Protein AF-A0A4R1JZM9-F1 (afdb_monomer_lite)

pLDDT: mean 89.61, std 10.88, range [50.5, 97.81]

Structure (mmCIF, N/CA/C/O backbone):
data_AF-A0A4R1JZM9-F1
#
_entry.id   AF-A0A4R1JZM9-F1
#
loop_
_atom_site.group_PDB
_atom_site.id
_atom_site.type_symbol
_atom_site.label_atom_id
_atom_site.label_alt_id
_atom_site.label_comp_id
_atom_site.label_asym_id
_atom_site.label_entity_id
_atom_site.label_seq_id
_atom_site.pdbx_PDB_ins_code
_atom_site.Cartn_x
_atom_site.Cartn_y
_atom_site.Cartn_z
_atom_site.occupancy
_atom_site.B_iso_or_equiv
_atom_site.auth_seq_id
_atom_site.auth_comp_id
_atom_site.auth_asym_id
_atom_site.auth_atom_id
_atom_site.pdbx_PDB_model_num
ATOM 1 N N . MET A 1 1 ? 13.029 0.914 5.745 1.00 62.72 1 MET A N 1
ATOM 2 C CA . MET A 1 1 ? 12.714 -0.423 5.192 1.00 62.72 1 MET A CA 1
ATOM 3 C C . MET A 1 1 ? 11.202 -0.575 5.209 1.00 62.72 1 MET A C 1
ATOM 5 O O . MET A 1 1 ? 10.607 -0.181 6.202 1.00 62.72 1 MET A O 1
ATOM 9 N N . GLY A 1 2 ? 10.585 -1.039 4.119 1.00 82.88 2 GLY A N 1
ATOM 10 C CA . GLY A 1 2 ? 9.129 -1.223 4.054 1.00 82.88 2 GLY A CA 1
ATOM 11 C C . GLY A 1 2 ? 8.650 -2.400 4.910 1.00 82.88 2 GLY A C 1
ATOM 12 O O . GLY A 1 2 ? 9.422 -3.319 5.178 1.00 82.88 2 GLY A O 1
ATOM 13 N N . LEU A 1 3 ? 7.384 -2.374 5.328 1.00 93.38 3 LEU A N 1
ATOM 14 C CA . LEU A 1 3 ? 6.728 -3.459 6.065 1.00 93.38 3 LEU A CA 1
ATOM 15 C C . LEU A 1 3 ? 6.567 -4.729 5.209 1.00 93.38 3 LEU A C 1
ATOM 17 O O . LEU A 1 3 ? 6.637 -5.844 5.731 1.00 93.38 3 LEU A O 1
ATOM 21 N N . ILE A 1 4 ? 6.373 -4.560 3.900 1.00 96.12 4 ILE A N 1
ATOM 22 C CA . ILE A 1 4 ? 6.276 -5.642 2.916 1.00 96.12 4 ILE A CA 1
ATOM 23 C C . ILE A 1 4 ? 7.224 -5.408 1.734 1.00 96.12 4 ILE A C 1
ATOM 25 O O . ILE A 1 4 ? 7.595 -4.272 1.426 1.00 96.12 4 ILE A O 1
ATOM 29 N N . ALA A 1 5 ? 7.592 -6.491 1.052 1.00 94.88 5 ALA A N 1
ATOM 30 C CA . ALA A 1 5 ? 8.367 -6.479 -0.185 1.00 94.88 5 ALA A CA 1
ATOM 31 C C . ALA A 1 5 ? 7.546 -7.006 -1.374 1.00 94.88 5 ALA A C 1
ATOM 33 O O . ALA A 1 5 ? 6.474 -7.582 -1.207 1.00 94.88 5 ALA A O 1
ATOM 34 N N . LYS A 1 6 ? 8.091 -6.889 -2.594 1.00 93.56 6 LYS A N 1
ATOM 35 C CA . LYS A 1 6 ? 7.491 -7.430 -3.832 1.00 93.56 6 LYS A CA 1
ATOM 36 C C . LYS A 1 6 ? 7.019 -8.886 -3.701 1.00 93.56 6 LYS A C 1
ATOM 38 O O . LYS A 1 6 ? 5.988 -9.250 -4.259 1.00 93.56 6 LYS A O 1
ATOM 43 N N . ALA A 1 7 ? 7.772 -9.721 -2.983 1.00 94.25 7 ALA A N 1
ATOM 44 C CA . ALA A 1 7 ? 7.430 -11.129 -2.786 1.00 94.25 7 ALA A CA 1
ATOM 45 C C . ALA A 1 7 ? 6.154 -11.326 -1.945 1.00 94.25 7 ALA A C 1
ATOM 47 O O . ALA A 1 7 ? 5.426 -12.292 -2.175 1.00 94.25 7 ALA A O 1
ATOM 48 N N . ASP A 1 8 ? 5.875 -10.398 -1.024 1.00 95.88 8 ASP A N 1
ATOM 49 C CA . ASP A 1 8 ? 4.738 -10.460 -0.106 1.00 95.88 8 ASP A CA 1
ATOM 50 C C . ASP A 1 8 ? 3.412 -10.065 -0.776 1.00 95.88 8 ASP A C 1
ATOM 52 O O . ASP A 1 8 ? 2.368 -10.531 -0.329 1.00 95.88 8 ASP A O 1
ATOM 56 N N . LEU A 1 9 ? 3.439 -9.241 -1.837 1.00 95.56 9 LEU A N 1
ATOM 57 C CA . LEU A 1 9 ? 2.228 -8.773 -2.530 1.00 95.56 9 LEU A CA 1
ATOM 58 C C . LEU A 1 9 ? 1.329 -9.943 -2.937 1.00 95.56 9 LEU A C 1
ATOM 60 O O . LEU A 1 9 ? 1.799 -10.936 -3.502 1.00 95.56 9 LEU A O 1
ATOM 64 N N . HIS A 1 10 ? 0.035 -9.819 -2.669 1.00 96.31 10 HIS A N 1
ATOM 65 C CA . HIS A 1 10 ? -0.955 -10.842 -2.962 1.00 96.31 10 HIS A CA 1
ATOM 66 C C . HIS A 1 10 ? -1.156 -11.003 -4.470 1.00 96.31 10 HIS A C 1
ATOM 68 O O . HIS A 1 10 ? -1.124 -12.124 -4.985 1.00 96.31 10 HIS A O 1
ATOM 74 N N . TYR A 1 11 ? -1.312 -9.890 -5.190 1.00 96.00 11 TYR A N 1
ATOM 75 C CA . TYR A 1 11 ? -1.508 -9.921 -6.635 1.00 96.00 11 TYR A CA 1
ATOM 76 C C . TYR A 1 11 ? -0.170 -10.039 -7.365 1.00 96.00 11 TYR A C 1
ATOM 78 O O . TYR A 1 11 ? 0.834 -9.432 -6.991 1.00 96.00 11 TYR A O 1
ATOM 86 N N . LYS A 1 12 ? -0.147 -10.852 -8.425 1.00 93.31 12 LYS A N 1
ATOM 87 C CA . LYS A 1 12 ? 1.070 -11.139 -9.204 1.00 93.31 12 LYS A CA 1
ATOM 88 C C . LYS A 1 12 ? 1.051 -10.534 -10.608 1.00 93.31 12 LYS A C 1
ATOM 90 O O . LYS A 1 12 ? 2.059 -10.600 -11.299 1.00 93.31 12 LYS A O 1
ATOM 95 N N . ASP A 1 13 ? -0.057 -9.912 -11.009 1.00 94.75 13 ASP A N 1
ATOM 96 C CA . ASP A 1 13 ? -0.259 -9.329 -12.340 1.00 94.75 13 ASP A CA 1
ATOM 97 C C . ASP A 1 13 ? 0.210 -7.867 -12.454 1.00 94.75 13 ASP A C 1
ATOM 99 O O . ASP A 1 13 ? -0.214 -7.144 -13.355 1.00 94.75 13 ASP A O 1
ATOM 103 N N . TYR A 1 14 ? 1.059 -7.408 -11.532 1.00 93.50 14 TYR A N 1
ATOM 104 C CA . TYR A 1 14 ? 1.649 -6.076 -11.612 1.00 93.50 14 TYR A CA 1
ATOM 105 C C . TYR A 1 14 ? 2.687 -5.989 -12.730 1.00 93.50 14 TYR A C 1
ATOM 107 O O . TYR A 1 14 ? 3.536 -6.872 -12.890 1.00 93.50 14 TYR A O 1
ATOM 115 N N . SER A 1 15 ? 2.671 -4.864 -13.435 1.00 93.00 15 SER A N 1
ATOM 116 C CA . SER A 1 15 ? 3.768 -4.437 -14.293 1.00 93.00 15 SER A CA 1
ATOM 117 C C . SER A 1 15 ? 4.883 -3.870 -13.423 1.00 93.00 15 SER A C 1
ATOM 119 O O . SER A 1 15 ? 4.621 -3.046 -12.557 1.00 93.00 15 SER A O 1
ATOM 121 N N . TRP A 1 16 ? 6.120 -4.306 -13.658 1.00 88.69 16 TRP A N 1
ATOM 122 C CA . TRP A 1 16 ? 7.315 -3.839 -12.945 1.00 88.69 16 TRP A CA 1
ATOM 123 C C . TRP A 1 16 ? 8.213 -3.080 -13.911 1.00 88.69 16 TRP A C 1
ATOM 125 O O . TRP A 1 16 ? 9.314 -3.520 -14.245 1.00 88.69 16 TRP A O 1
ATOM 135 N N . THR A 1 17 ? 7.698 -1.980 -14.442 1.00 82.25 17 THR A N 1
ATOM 136 C CA . THR A 1 17 ? 8.477 -1.126 -15.334 1.00 82.25 17 THR A CA 1
ATOM 137 C C . THR A 1 17 ? 9.412 -0.278 -14.492 1.00 82.25 17 THR A C 1
ATOM 139 O O . THR A 1 17 ? 8.960 0.400 -13.574 1.00 82.25 17 THR A O 1
ATOM 142 N N . VAL A 1 18 ? 10.709 -0.316 -14.800 1.00 65.94 18 VAL A N 1
ATOM 143 C CA . VAL A 1 18 ? 11.691 0.552 -14.146 1.00 65.94 18 VAL A CA 1
ATOM 144 C C . VAL A 1 18 ? 11.302 1.997 -14.445 1.00 65.94 18 VAL A C 1
ATOM 146 O O . VAL A 1 18 ? 11.384 2.440 -15.590 1.00 65.94 18 VAL A O 1
ATOM 149 N N . LEU A 1 19 ? 10.825 2.708 -13.425 1.00 62.97 19 LEU A N 1
ATOM 150 C CA . LEU A 1 19 ? 10.627 4.148 -13.503 1.00 62.97 19 LEU A CA 1
ATOM 151 C C . LEU A 1 19 ? 12.014 4.792 -13.659 1.00 62.97 19 LEU A C 1
ATOM 153 O O . LEU A 1 19 ? 12.963 4.398 -12.977 1.00 62.97 19 LEU A O 1
ATOM 157 N N . ALA A 1 20 ? 12.154 5.728 -14.601 1.00 56.97 20 ALA A N 1
ATOM 158 C CA . ALA A 1 20 ? 13.379 6.513 -14.735 1.00 56.97 20 ALA A CA 1
ATOM 159 C C . ALA A 1 20 ? 13.656 7.256 -13.409 1.00 56.97 20 ALA A C 1
ATOM 161 O O . ALA A 1 20 ? 12.717 7.608 -12.700 1.00 56.97 20 ALA A O 1
ATOM 162 N N . GLY A 1 21 ? 14.933 7.423 -13.044 1.00 50.50 21 GLY A N 1
ATOM 163 C CA . GLY A 1 21 ? 15.337 7.912 -11.717 1.00 50.50 21 GLY A CA 1
ATOM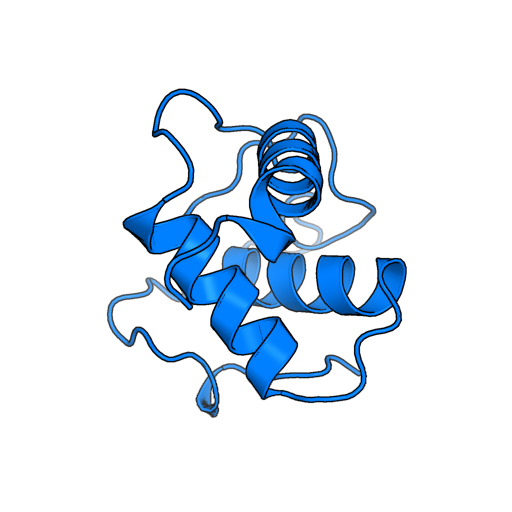 164 C C . GLY A 1 21 ? 14.691 9.244 -11.305 1.00 50.50 21 GLY A C 1
ATOM 165 O O . GLY A 1 21 ? 14.514 10.121 -12.145 1.00 50.50 21 GLY A O 1
ATOM 166 N N . ASP A 1 22 ? 14.397 9.363 -10.002 1.00 56.41 22 ASP A N 1
ATOM 167 C CA . ASP A 1 22 ? 13.691 10.474 -9.329 1.00 56.41 22 ASP A CA 1
ATOM 168 C C . ASP A 1 22 ? 12.206 10.640 -9.717 1.00 56.41 22 ASP A C 1
ATOM 170 O O . ASP A 1 22 ? 11.704 11.739 -9.940 1.00 56.41 22 ASP A O 1
ATOM 174 N N . ASP A 1 23 ? 11.470 9.526 -9.812 1.00 64.12 23 ASP A N 1
ATOM 175 C CA . ASP A 1 23 ? 10.035 9.593 -10.082 1.00 64.12 23 ASP A CA 1
ATOM 176 C C . ASP A 1 23 ? 9.245 9.999 -8.814 1.00 64.12 23 ASP A C 1
ATOM 178 O O . ASP A 1 23 ? 9.296 9.291 -7.795 1.00 64.12 23 ASP A O 1
ATOM 182 N N . PRO A 1 24 ? 8.482 11.109 -8.846 1.00 62.03 24 PRO A N 1
ATOM 183 C CA . PRO A 1 24 ? 7.674 11.559 -7.713 1.00 62.03 24 PRO A CA 1
ATOM 184 C C . PRO A 1 24 ? 6.582 10.556 -7.316 1.00 62.03 24 PRO A C 1
ATOM 186 O O . PRO A 1 24 ? 6.078 10.617 -6.205 1.00 62.03 24 PRO A O 1
ATOM 189 N N . ARG A 1 25 ? 6.229 9.587 -8.173 1.00 66.62 25 ARG A N 1
ATOM 190 C CA . ARG A 1 25 ? 5.215 8.563 -7.861 1.00 66.62 25 ARG A CA 1
ATOM 191 C C . ARG A 1 25 ? 5.669 7.545 -6.813 1.00 66.62 25 ARG A C 1
ATOM 193 O O . ARG A 1 25 ? 4.829 6.923 -6.165 1.00 66.62 25 ARG A O 1
ATOM 200 N N . ILE A 1 26 ? 6.982 7.368 -6.654 1.00 69.12 26 ILE A N 1
ATOM 201 C CA . ILE A 1 26 ? 7.603 6.445 -5.687 1.00 69.12 26 ILE A CA 1
ATOM 202 C C . ILE A 1 26 ? 8.481 7.175 -4.659 1.00 69.12 26 ILE A C 1
ATOM 204 O O . ILE A 1 26 ? 9.363 6.572 -4.043 1.00 69.12 26 ILE A O 1
ATOM 208 N N . SER A 1 27 ? 8.275 8.480 -4.485 1.00 69.81 27 SER A N 1
ATOM 209 C CA . SER A 1 27 ? 9.005 9.309 -3.527 1.00 69.81 27 SER A CA 1
ATOM 210 C C . SER A 1 27 ? 8.075 10.348 -2.882 1.00 69.81 27 SER A C 1
ATOM 212 O O . SER A 1 27 ? 6.992 10.615 -3.383 1.00 69.81 27 SER A O 1
ATOM 214 N N . GLY A 1 28 ? 8.456 10.898 -1.723 1.00 74.50 28 GLY A N 1
ATOM 215 C CA . GLY A 1 28 ? 7.646 11.907 -1.020 1.00 74.50 28 GLY A CA 1
ATOM 216 C C . GLY A 1 28 ? 6.531 11.369 -0.104 1.00 74.50 28 GLY A C 1
ATOM 217 O O . GLY A 1 28 ? 6.718 10.399 0.634 1.00 74.50 28 GLY A O 1
ATOM 218 N N . GLU A 1 29 ? 5.406 12.080 -0.055 1.00 79.94 29 GLU A N 1
ATOM 219 C CA . GLU A 1 29 ? 4.195 11.696 0.679 1.00 79.94 29 GLU A CA 1
ATOM 220 C C . GLU A 1 29 ? 3.043 11.473 -0.305 1.00 79.94 29 GLU A C 1
ATOM 222 O O . GLU A 1 29 ? 3.049 12.105 -1.357 1.00 79.94 29 GLU A O 1
ATOM 227 N N . PRO A 1 30 ? 2.043 10.629 0.027 1.00 77.88 30 PRO A N 1
ATOM 228 C CA . PRO A 1 30 ? 0.856 10.468 -0.805 1.00 77.88 30 PRO A CA 1
ATOM 229 C C . PRO A 1 30 ? 0.184 11.819 -1.062 1.00 77.88 30 PRO A C 1
ATOM 231 O O . PRO A 1 30 ? -0.350 12.428 -0.136 1.00 77.88 30 PRO A O 1
ATOM 234 N N . ASP A 1 31 ? 0.211 12.267 -2.312 1.00 79.81 31 ASP A N 1
ATOM 235 C CA . ASP A 1 31 ? -0.209 13.606 -2.711 1.00 79.81 31 ASP A CA 1
ATOM 236 C C . ASP A 1 31 ? -1.260 13.559 -3.843 1.00 79.81 31 ASP A C 1
ATOM 238 O O . ASP A 1 31 ? -2.014 12.589 -4.002 1.00 79.81 31 ASP A O 1
ATOM 242 N N . SER A 1 32 ? -1.351 14.636 -4.627 1.00 82.88 32 SER A N 1
ATOM 243 C CA . SER A 1 32 ? -2.262 14.740 -5.769 1.00 82.88 32 SER A CA 1
ATOM 244 C C . SER A 1 32 ? -1.835 13.893 -6.975 1.00 82.88 32 SER A C 1
ATOM 246 O O . SER A 1 32 ? -2.622 13.753 -7.916 1.00 82.88 32 SER A O 1
ATOM 248 N N . THR A 1 33 ? -0.636 13.297 -6.958 1.00 85.56 33 THR A N 1
ATOM 249 C CA . THR A 1 33 ? -0.206 12.319 -7.966 1.00 85.56 33 THR A CA 1
ATOM 250 C C . THR A 1 33 ? -1.196 11.158 -8.088 1.00 85.56 33 THR A C 1
ATOM 252 O O . THR A 1 33 ? -1.807 10.705 -7.119 1.00 85.56 33 THR A O 1
ATOM 255 N N . LEU A 1 34 ? -1.407 10.685 -9.319 1.00 87.81 34 LEU A N 1
ATOM 256 C CA . LEU A 1 34 ? -2.301 9.559 -9.590 1.00 87.81 34 LEU A CA 1
ATOM 257 C C . LEU A 1 34 ? -1.611 8.244 -9.242 1.00 87.81 34 LEU A C 1
ATOM 259 O O . LEU A 1 34 ? -0.493 8.031 -9.692 1.00 87.81 34 LEU A O 1
ATOM 263 N N . LEU A 1 35 ? -2.315 7.360 -8.529 1.00 89.94 35 LEU A N 1
ATOM 264 C CA . LEU A 1 35 ? -1.830 6.021 -8.215 1.00 89.94 35 LEU A CA 1
ATOM 265 C C . LEU A 1 35 ? -2.095 5.054 -9.377 1.00 89.94 35 LEU A C 1
ATOM 267 O O . LEU A 1 35 ? -3.251 4.719 -9.672 1.00 89.94 35 LEU A O 1
ATOM 271 N N . ASN A 1 36 ? -1.046 4.522 -9.994 1.00 90.81 36 ASN A N 1
ATOM 272 C CA . ASN A 1 36 ? -1.169 3.439 -10.957 1.00 90.81 36 ASN A CA 1
ATOM 273 C C . ASN A 1 36 ? -1.348 2.084 -10.255 1.00 90.81 36 ASN A C 1
ATOM 275 O O . ASN A 1 36 ? -0.394 1.397 -9.903 1.00 90.81 36 ASN A O 1
ATOM 279 N N . ARG A 1 37 ? -2.602 1.632 -10.143 1.00 92.19 37 ARG A N 1
ATOM 280 C CA . ARG A 1 37 ? -2.972 0.361 -9.482 1.00 92.19 37 ARG A CA 1
ATOM 281 C C . ARG A 1 37 ? -2.493 -0.918 -10.184 1.00 92.19 37 ARG A C 1
ATOM 283 O O . ARG A 1 37 ? -2.769 -2.022 -9.706 1.00 92.19 37 ARG A O 1
ATOM 290 N N . LYS A 1 38 ? -1.831 -0.788 -11.336 1.00 91.88 38 LYS A N 1
ATOM 291 C CA . LYS A 1 38 ? -1.208 -1.885 -12.088 1.00 91.88 38 LYS A CA 1
ATOM 292 C C . LYS A 1 38 ? 0.319 -1.834 -12.054 1.00 91.88 38 LYS A C 1
ATOM 294 O O . LYS A 1 38 ? 0.934 -2.807 -12.480 1.00 91.88 38 LYS A O 1
ATOM 299 N N . GLU A 1 39 ? 0.921 -0.761 -11.548 1.00 92.06 39 GLU A N 1
ATOM 300 C CA . GLU A 1 39 ? 2.373 -0.645 -11.412 1.00 92.06 39 GLU A CA 1
ATOM 301 C C . GLU A 1 39 ? 2.803 -1.130 -10.022 1.00 92.06 39 GLU A C 1
ATOM 303 O O . GLU A 1 39 ? 2.294 -0.684 -8.992 1.00 92.06 39 GLU A O 1
ATOM 308 N N . GLY A 1 40 ? 3.689 -2.122 -10.000 1.00 92.62 40 GLY A N 1
ATOM 309 C CA . GLY A 1 40 ? 4.056 -2.837 -8.786 1.00 92.62 40 GLY A CA 1
ATOM 310 C C . GLY A 1 40 ? 4.923 -2.016 -7.839 1.00 92.62 40 GLY A C 1
ATOM 311 O O . GLY A 1 40 ? 4.749 -2.132 -6.624 1.00 92.62 40 GLY A O 1
ATOM 312 N N . TYR A 1 41 ? 5.840 -1.192 -8.356 1.00 90.56 41 TYR A N 1
ATOM 313 C CA . TYR A 1 41 ? 6.691 -0.352 -7.509 1.00 90.56 41 TYR A CA 1
ATOM 314 C C . TYR A 1 41 ? 5.884 0.748 -6.818 1.00 90.56 41 TYR A C 1
ATOM 316 O O . TYR A 1 41 ? 6.067 0.967 -5.622 1.00 90.56 41 TYR A O 1
ATOM 324 N N . GLU A 1 42 ? 4.946 1.365 -7.526 1.00 91.12 42 GLU A N 1
ATOM 325 C CA . GLU A 1 42 ? 4.058 2.410 -7.030 1.00 91.12 42 GLU A CA 1
ATOM 326 C C . GLU A 1 42 ? 3.112 1.883 -5.952 1.00 91.12 42 GLU A C 1
ATOM 328 O O . GLU A 1 42 ? 2.987 2.471 -4.877 1.00 91.12 42 GLU A O 1
ATOM 333 N N . ILE A 1 43 ? 2.515 0.710 -6.180 1.00 94.19 43 ILE A N 1
ATOM 334 C CA . ILE A 1 43 ? 1.654 0.060 -5.188 1.00 94.19 43 ILE A CA 1
ATOM 335 C C . ILE A 1 43 ? 2.446 -0.347 -3.949 1.00 94.19 43 ILE A C 1
ATOM 337 O O . ILE A 1 43 ? 2.019 -0.080 -2.823 1.00 94.19 43 ILE A O 1
ATOM 341 N N . LEU A 1 44 ? 3.618 -0.958 -4.135 1.00 94.56 44 LEU A N 1
ATOM 342 C CA . LEU A 1 44 ? 4.474 -1.356 -3.024 1.00 94.56 44 LEU A CA 1
ATOM 343 C C . LEU A 1 44 ? 4.927 -0.145 -2.200 1.00 94.56 44 LEU A C 1
ATOM 345 O O . LEU A 1 44 ? 4.955 -0.211 -0.968 1.00 94.56 44 LEU A O 1
ATOM 349 N N . TYR A 1 45 ? 5.280 0.948 -2.873 1.00 93.00 45 TYR A N 1
ATOM 350 C CA . TYR A 1 45 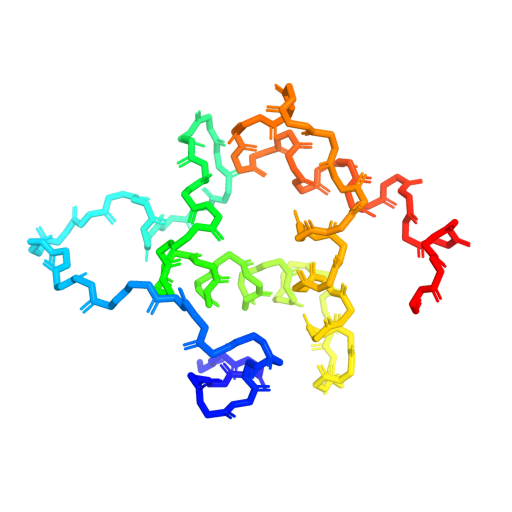? 5.651 2.203 -2.241 1.00 93.00 45 TYR A CA 1
ATOM 351 C C . TYR A 1 45 ? 4.484 2.775 -1.431 1.00 93.00 45 TYR A C 1
ATOM 353 O O . TYR A 1 45 ? 4.624 2.973 -0.222 1.00 93.00 45 TYR A O 1
ATOM 361 N N . PHE A 1 46 ? 3.317 2.939 -2.059 1.00 94.81 46 PHE A N 1
ATOM 362 C CA . PHE A 1 46 ? 2.122 3.480 -1.419 1.00 94.81 46 PHE A CA 1
ATOM 363 C C . PHE A 1 46 ? 1.725 2.677 -0.176 1.00 94.81 46 PHE A C 1
ATOM 365 O O . PHE A 1 46 ? 1.522 3.254 0.890 1.00 94.81 46 PHE A O 1
ATOM 372 N N . ILE A 1 47 ? 1.669 1.342 -0.269 1.00 96.38 47 ILE A N 1
ATOM 373 C CA . ILE A 1 47 ? 1.295 0.481 0.864 1.00 96.38 47 ILE A CA 1
ATOM 374 C C . ILE A 1 47 ? 2.280 0.641 2.024 1.00 96.38 47 ILE A C 1
ATOM 376 O O . ILE A 1 47 ? 1.869 0.746 3.182 1.00 96.38 47 ILE A O 1
ATOM 380 N N . ASN A 1 48 ? 3.582 0.652 1.734 1.00 95.56 48 ASN A N 1
ATOM 381 C CA . ASN A 1 48 ? 4.603 0.802 2.765 1.00 95.56 48 ASN A CA 1
ATOM 382 C C . ASN A 1 48 ? 4.554 2.188 3.412 1.00 95.56 48 ASN A C 1
ATOM 384 O O . ASN A 1 48 ? 4.664 2.282 4.634 1.00 95.56 48 ASN A O 1
ATOM 388 N N . LYS A 1 49 ? 4.327 3.242 2.623 1.00 94.38 49 LYS A N 1
ATOM 389 C CA . LYS A 1 49 ? 4.197 4.609 3.130 1.00 94.38 49 LYS A CA 1
ATOM 390 C C . LYS A 1 49 ? 2.936 4.787 3.975 1.00 94.38 49 LYS A C 1
ATOM 392 O O . LYS A 1 49 ? 3.004 5.325 5.076 1.00 94.38 49 LYS A O 1
ATOM 397 N N . PHE A 1 50 ? 1.807 4.249 3.517 1.00 95.00 50 PHE A N 1
ATOM 398 C CA . PHE A 1 50 ? 0.558 4.212 4.277 1.00 95.00 50 PHE A CA 1
ATOM 399 C C . PHE A 1 50 ? 0.730 3.466 5.607 1.00 95.00 50 PHE A C 1
ATOM 401 O O . PHE A 1 50 ? 0.265 3.926 6.650 1.00 95.00 50 PHE A O 1
ATOM 408 N N . SER A 1 51 ? 1.432 2.329 5.574 1.00 95.62 51 SER A N 1
ATOM 409 C CA . SER A 1 51 ? 1.731 1.515 6.757 1.00 95.62 51 SER A CA 1
ATOM 410 C C . SER A 1 51 ? 2.623 2.252 7.756 1.00 95.62 51 SER A C 1
ATOM 412 O O . SER A 1 51 ? 2.388 2.157 8.957 1.00 95.62 51 SER A O 1
ATOM 414 N N . GLU A 1 52 ? 3.620 2.999 7.276 1.00 94.56 52 GLU A N 1
ATOM 415 C CA . GLU A 1 52 ? 4.466 3.864 8.104 1.00 94.56 52 GLU A CA 1
ATOM 416 C C . GLU A 1 52 ? 3.630 4.954 8.791 1.00 94.56 52 GLU A C 1
ATOM 418 O O . GLU A 1 52 ? 3.660 5.058 10.017 1.00 94.56 52 GLU A O 1
ATOM 423 N N . GLN A 1 53 ? 2.823 5.699 8.027 1.00 92.94 53 GLN A N 1
ATOM 424 C CA . GLN A 1 53 ? 1.976 6.783 8.545 1.00 92.94 53 GLN A CA 1
ATOM 425 C C . GLN A 1 53 ? 0.942 6.285 9.573 1.00 92.94 53 GLN A C 1
ATOM 427 O O . GLN A 1 53 ? 0.704 6.944 10.583 1.00 92.94 53 GLN A O 1
ATOM 432 N N . ASN A 1 54 ? 0.375 5.093 9.363 1.00 93.56 54 ASN A N 1
ATOM 433 C CA . ASN A 1 54 ? -0.601 4.475 10.267 1.00 93.56 54 ASN A CA 1
ATOM 434 C C . ASN A 1 54 ? 0.033 3.554 11.329 1.00 93.56 54 ASN A C 1
ATOM 436 O O . ASN A 1 54 ? -0.677 2.846 12.043 1.00 93.56 54 ASN A O 1
ATOM 440 N N . ASN A 1 55 ? 1.365 3.553 11.463 1.00 95.00 55 ASN A N 1
ATOM 441 C CA . ASN A 1 55 ? 2.108 2.752 12.443 1.00 95.00 55 ASN A CA 1
ATOM 442 C C . ASN A 1 55 ? 1.827 1.236 12.397 1.00 95.00 55 ASN A C 1
ATOM 444 O O . ASN A 1 55 ? 1.960 0.537 13.407 1.00 95.00 55 ASN A O 1
ATOM 448 N N . PHE A 1 56 ? 1.485 0.694 11.229 1.00 95.31 56 PHE A N 1
ATOM 449 C CA . PHE A 1 56 ? 1.246 -0.736 11.068 1.00 95.31 56 PHE A CA 1
ATOM 450 C C . PHE A 1 56 ? 2.522 -1.539 11.324 1.00 95.31 56 PHE A C 1
ATOM 452 O O . PHE A 1 56 ? 3.606 -1.213 10.841 1.00 95.31 56 PHE A O 1
ATOM 459 N N . LYS A 1 57 ? 2.383 -2.620 12.098 1.00 94.00 57 LYS A N 1
ATOM 460 C CA . LYS A 1 57 ? 3.489 -3.530 12.448 1.00 94.00 57 LYS A CA 1
ATOM 461 C C . LYS A 1 57 ? 3.337 -4.922 11.844 1.00 94.00 57 LYS A C 1
ATOM 463 O O . LYS A 1 57 ? 4.291 -5.690 11.828 1.00 94.00 57 LYS A O 1
ATOM 468 N N . GLN A 1 58 ? 2.144 -5.257 11.356 1.00 95.56 58 GLN A N 1
ATOM 469 C CA . GLN A 1 58 ? 1.830 -6.580 10.830 1.00 95.56 58 GLN A CA 1
ATOM 470 C C . GLN A 1 58 ? 1.690 -6.533 9.312 1.00 95.56 58 GLN A C 1
ATOM 472 O O . GLN A 1 58 ? 0.948 -5.706 8.783 1.00 95.56 58 GLN A O 1
ATOM 477 N N . LYS A 1 59 ? 2.328 -7.480 8.611 1.00 96.00 59 LYS A N 1
ATOM 478 C CA . LYS A 1 59 ? 2.204 -7.610 7.150 1.00 96.00 59 LYS A CA 1
ATOM 479 C C . LYS A 1 59 ? 0.750 -7.751 6.695 1.00 96.00 59 LYS A C 1
ATOM 481 O O . LYS A 1 59 ? 0.389 -7.212 5.658 1.00 96.00 59 LYS A O 1
ATOM 486 N N . ASN A 1 60 ? -0.102 -8.395 7.494 1.00 96.00 60 ASN A N 1
ATOM 487 C CA . ASN A 1 60 ? -1.527 -8.540 7.186 1.00 96.00 60 ASN A CA 1
ATOM 488 C C . ASN A 1 60 ? -2.235 -7.189 7.007 1.00 96.00 60 ASN A C 1
ATOM 490 O O . ASN A 1 60 ? -3.065 -7.070 6.112 1.00 96.00 60 ASN A O 1
ATOM 494 N N . SER A 1 61 ? -1.874 -6.157 7.779 1.00 96.75 61 SER A N 1
ATOM 495 C CA . SER A 1 61 ? -2.424 -4.807 7.602 1.00 96.75 61 SER A CA 1
ATOM 496 C C . SER A 1 61 ? -2.017 -4.208 6.252 1.00 96.75 61 SER A C 1
ATOM 498 O O . SER A 1 61 ? -2.854 -3.648 5.555 1.00 96.75 61 SER A O 1
ATOM 500 N N . ALA A 1 62 ? -0.763 -4.388 5.832 1.00 97.06 62 ALA A N 1
ATOM 501 C CA . ALA A 1 62 ? -0.295 -3.948 4.517 1.00 97.06 62 ALA A CA 1
ATOM 502 C C . ALA A 1 62 ? -0.978 -4.708 3.364 1.00 97.06 62 ALA A C 1
ATOM 504 O O . ALA A 1 62 ? -1.397 -4.104 2.380 1.00 97.06 62 ALA A O 1
ATOM 505 N N . LEU A 1 63 ? -1.163 -6.023 3.499 1.00 97.31 63 LEU A N 1
ATOM 506 C CA . LEU A 1 63 ? -1.877 -6.826 2.499 1.00 97.31 63 LEU A CA 1
ATOM 507 C C . LEU A 1 63 ? -3.370 -6.489 2.444 1.00 97.31 63 LEU A C 1
ATOM 509 O O . LEU A 1 63 ? -3.978 -6.554 1.378 1.00 97.31 63 LEU A O 1
ATOM 513 N N . LYS A 1 64 ? -3.971 -6.091 3.569 1.00 97.69 64 LYS A N 1
ATOM 514 C CA . LYS A 1 64 ? -5.329 -5.544 3.586 1.00 97.69 64 LYS A CA 1
ATOM 515 C C . LYS A 1 64 ? -5.412 -4.262 2.758 1.00 97.69 64 LYS A C 1
ATOM 517 O O . LYS A 1 64 ? -6.295 -4.164 1.913 1.00 97.69 64 LYS A O 1
ATOM 522 N N . VAL A 1 65 ? -4.465 -3.334 2.921 1.00 97.31 65 VAL A N 1
ATOM 523 C CA . VAL A 1 65 ? -4.383 -2.112 2.095 1.00 97.31 65 VAL A CA 1
ATOM 524 C C . VAL A 1 65 ? -4.306 -2.464 0.605 1.00 97.31 65 VAL A C 1
ATOM 526 O O . VAL A 1 65 ? -5.072 -1.916 -0.184 1.00 97.31 65 VAL A O 1
ATOM 529 N N . GLU A 1 66 ? -3.454 -3.418 0.214 1.00 97.81 66 GLU A N 1
ATOM 530 C CA . GLU A 1 66 ? -3.357 -3.886 -1.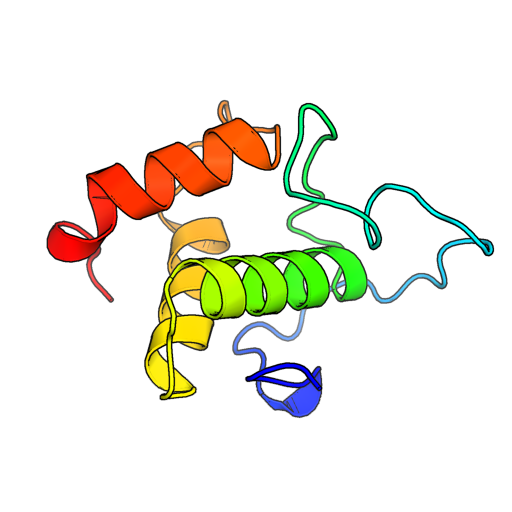179 1.00 97.81 66 GLU A CA 1
ATOM 531 C C . GLU A 1 66 ? -4.716 -4.346 -1.733 1.00 97.81 66 GLU A C 1
ATOM 533 O O . GLU A 1 66 ? -5.138 -3.932 -2.816 1.00 97.81 66 GLU A O 1
ATOM 538 N N . LYS A 1 67 ? -5.426 -5.185 -0.973 1.00 97.56 67 LYS A N 1
ATOM 539 C CA . LYS A 1 67 ? -6.733 -5.717 -1.371 1.00 97.56 67 LYS A CA 1
ATOM 540 C C . LYS A 1 67 ? -7.797 -4.626 -1.444 1.00 97.56 67 LYS A C 1
ATOM 542 O O . LYS A 1 67 ? -8.565 -4.605 -2.403 1.00 97.56 67 LYS A O 1
ATOM 547 N N . MET A 1 68 ? -7.797 -3.684 -0.501 1.00 97.75 68 MET A N 1
ATOM 548 C CA . MET A 1 68 ? -8.689 -2.524 -0.529 1.00 97.75 68 MET A CA 1
ATOM 549 C C . MET A 1 68 ? -8.472 -1.690 -1.798 1.00 97.75 68 MET A C 1
ATOM 551 O O . MET A 1 68 ? -9.438 -1.409 -2.504 1.00 97.75 68 MET A O 1
ATOM 555 N N . ILE A 1 69 ? -7.221 -1.358 -2.148 1.00 96.12 69 ILE A N 1
ATOM 556 C CA . ILE A 1 6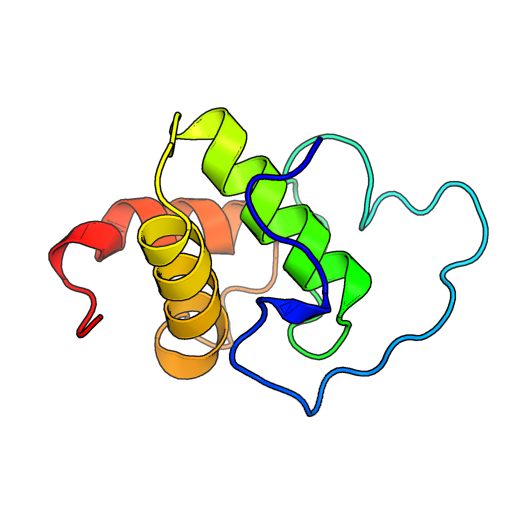9 ? -6.884 -0.602 -3.374 1.00 96.12 69 ILE A CA 1
ATOM 557 C C . ILE A 1 69 ? -7.411 -1.302 -4.627 1.00 96.12 69 ILE A C 1
ATOM 559 O O . ILE A 1 69 ? -7.888 -0.651 -5.566 1.00 96.12 69 ILE A O 1
ATOM 563 N N . ARG A 1 70 ? -7.298 -2.631 -4.652 1.00 94.81 70 ARG A N 1
ATOM 564 C CA . ARG A 1 70 ? -7.627 -3.433 -5.823 1.00 94.81 70 ARG A CA 1
ATOM 565 C C . ARG A 1 70 ? -9.121 -3.676 -5.995 1.00 94.81 70 ARG A C 1
ATOM 567 O O . ARG A 1 70 ? -9.591 -3.662 -7.129 1.00 94.81 70 ARG A O 1
ATOM 574 N N . GLU A 1 71 ? -9.835 -3.929 -4.903 1.00 95.62 71 GLU A N 1
ATOM 575 C CA . GLU A 1 71 ? -11.205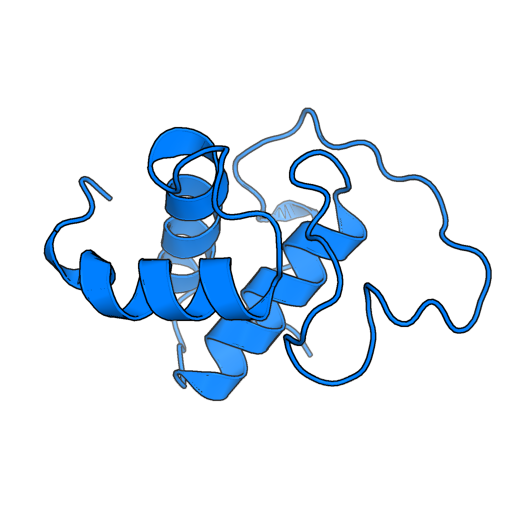 -4.444 -4.957 1.00 95.62 71 GLU A CA 1
ATOM 576 C C . GLU A 1 71 ? -12.271 -3.486 -4.435 1.00 95.62 71 GLU A C 1
ATOM 578 O O . GLU A 1 71 ? -13.423 -3.606 -4.844 1.00 95.62 71 GLU A O 1
ATOM 583 N N . GLU A 1 72 ? -11.930 -2.567 -3.531 1.00 96.50 72 GLU A N 1
ATOM 584 C CA . GLU A 1 72 ? -12.943 -1.773 -2.824 1.00 96.50 72 GLU A CA 1
ATOM 585 C C . GLU A 1 72 ? -12.838 -0.273 -3.105 1.00 96.50 72 GLU A C 1
ATOM 587 O O . GLU A 1 72 ? -13.862 0.407 -3.162 1.00 96.50 72 GLU A O 1
ATOM 592 N N . VAL A 1 73 ? -11.630 0.256 -3.334 1.00 96.19 73 VAL A N 1
ATOM 593 C CA . VAL A 1 73 ? -11.449 1.672 -3.669 1.00 96.19 73 VAL A CA 1
ATOM 594 C C . VAL A 1 73 ? -12.110 1.964 -5.029 1.00 96.19 73 VAL A C 1
ATOM 596 O O . VAL A 1 73 ? -11.691 1.398 -6.045 1.00 96.19 73 VAL A O 1
ATOM 599 N N . PRO A 1 74 ? -13.064 2.909 -5.112 1.00 94.56 74 PRO A N 1
ATOM 600 C CA . PRO A 1 74 ? -13.720 3.270 -6.368 1.00 94.56 74 PRO A CA 1
ATOM 601 C C . PRO A 1 74 ? -12.732 3.752 -7.440 1.00 94.56 74 PRO A C 1
ATOM 603 O O . PRO A 1 74 ? -11.760 4.444 -7.135 1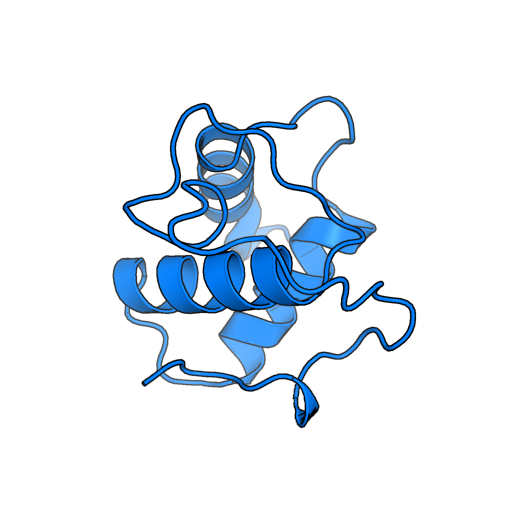.00 94.56 74 PRO A O 1
ATOM 606 N N . ASN A 1 75 ? -12.989 3.446 -8.714 1.00 88.69 75 ASN A N 1
ATOM 607 C CA . ASN A 1 75 ? -12.117 3.832 -9.843 1.00 88.69 75 ASN A CA 1
ATOM 608 C C . ASN A 1 75 ? -12.016 5.355 -10.070 1.00 88.69 75 ASN A C 1
ATOM 610 O O . ASN A 1 75 ? -11.085 5.842 -10.714 1.00 88.69 75 ASN A O 1
ATOM 614 N N . GLU A 1 76 ? -12.985 6.108 -9.556 1.00 90.06 76 GLU A N 1
ATOM 615 C CA . GLU A 1 76 ? -13.009 7.575 -9.541 1.00 90.06 76 GLU A CA 1
ATOM 616 C C . GLU A 1 76 ? -11.971 8.178 -8.576 1.00 90.06 76 GLU A C 1
ATOM 618 O O . GLU A 1 76 ? -11.456 9.269 -8.821 1.00 90.06 76 GLU A O 1
ATOM 623 N N . LYS A 1 77 ? -11.584 7.451 -7.519 1.00 91.44 77 LYS A N 1
ATOM 624 C CA . LYS A 1 77 ? -10.541 7.869 -6.574 1.00 91.44 77 LYS A CA 1
ATOM 625 C C . LYS A 1 77 ? -9.176 7.508 -7.144 1.00 91.44 77 LYS A C 1
ATOM 627 O O . LYS A 1 77 ? -8.702 6.384 -6.986 1.00 91.44 77 LYS A O 1
ATOM 632 N N . ARG A 1 78 ? -8.568 8.446 -7.871 1.00 89.06 78 ARG A N 1
ATOM 633 C CA . ARG A 1 78 ? -7.319 8.185 -8.602 1.00 89.06 78 ARG A CA 1
ATOM 634 C C . ARG A 1 78 ? -6.061 8.708 -7.920 1.00 89.06 78 ARG A C 1
ATOM 636 O O . ARG A 1 78 ? -5.029 8.069 -8.078 1.00 89.06 78 ARG A O 1
ATOM 643 N N . SER A 1 79 ? -6.119 9.827 -7.195 1.00 92.19 79 SER A N 1
ATOM 644 C CA . SER A 1 79 ? -4.923 10.364 -6.531 1.00 92.19 79 SER A CA 1
ATOM 645 C C . SER A 1 79 ? -4.546 9.576 -5.281 1.00 92.19 79 SER A C 1
ATOM 647 O O . SER A 1 79 ? -5.424 9.027 -4.608 1.00 92.19 79 SER A O 1
ATOM 649 N N . GLN A 1 80 ? -3.253 9.531 -4.962 1.00 92.25 80 GLN A N 1
ATOM 650 C CA . GLN A 1 80 ? -2.737 8.835 -3.786 1.00 92.25 80 GLN A CA 1
ATOM 651 C C . GLN A 1 80 ? -3.392 9.355 -2.497 1.00 92.25 80 GLN A C 1
ATOM 653 O O . GLN A 1 80 ? -3.857 8.553 -1.687 1.00 92.25 80 GLN A O 1
ATOM 658 N N . GLU A 1 81 ? -3.529 10.676 -2.346 1.00 93.00 81 GLU A N 1
ATOM 659 C CA . GLU A 1 81 ? -4.225 11.305 -1.215 1.00 93.00 81 GLU A CA 1
ATOM 660 C C . GLU A 1 81 ? -5.682 10.826 -1.093 1.00 93.00 81 GLU A C 1
ATOM 662 O O . GLU A 1 81 ? -6.106 10.351 -0.040 1.00 93.00 81 GLU A O 1
ATOM 667 N N . ASN A 1 82 ? -6.447 10.862 -2.190 1.00 94.38 82 ASN A N 1
ATOM 668 C CA . ASN A 1 82 ? -7.850 10.442 -2.187 1.00 94.38 82 ASN A CA 1
ATOM 669 C C . ASN A 1 82 ? -8.015 8.960 -1.835 1.00 94.38 82 ASN A C 1
ATOM 671 O O . ASN A 1 82 ? -8.970 8.582 -1.154 1.00 94.38 82 ASN A O 1
ATOM 675 N N . ILE A 1 83 ? -7.109 8.117 -2.332 1.00 95.62 83 ILE A N 1
ATOM 676 C CA . ILE A 1 83 ? -7.100 6.683 -2.046 1.00 95.62 83 ILE A CA 1
ATOM 677 C C . ILE A 1 83 ? -6.760 6.452 -0.574 1.00 95.62 83 ILE A C 1
ATOM 679 O O . ILE A 1 83 ? -7.470 5.700 0.091 1.00 95.62 83 ILE A O 1
ATOM 683 N N . LYS A 1 84 ? -5.740 7.137 -0.045 1.00 95.31 84 LYS A N 1
ATOM 684 C CA . LYS A 1 84 ? -5.374 7.098 1.376 1.00 95.31 84 LYS A CA 1
ATOM 685 C C . LYS A 1 84 ? -6.572 7.448 2.259 1.00 95.31 84 LYS A C 1
ATOM 687 O O . LYS A 1 84 ? -6.967 6.629 3.086 1.00 95.31 84 LYS A O 1
ATOM 692 N N . THR A 1 85 ? -7.190 8.609 2.035 1.00 95.19 85 THR A N 1
ATOM 693 C CA . THR A 1 85 ? -8.351 9.058 2.816 1.00 95.19 85 THR A CA 1
ATOM 694 C C . THR A 1 85 ? -9.506 8.064 2.729 1.00 95.19 85 THR A C 1
ATOM 696 O O . THR A 1 85 ? -10.146 7.766 3.736 1.00 95.19 85 THR A O 1
ATOM 699 N N . TRP A 1 86 ? -9.769 7.505 1.544 1.00 97.31 86 TRP A N 1
ATOM 700 C CA . TRP A 1 86 ? -10.821 6.505 1.385 1.00 97.31 86 TRP A CA 1
ATOM 701 C C . TRP A 1 86 ? -10.536 5.240 2.207 1.00 97.31 86 TRP A C 1
ATOM 703 O O . TRP A 1 86 ? -11.444 4.724 2.861 1.00 97.31 86 TRP A O 1
ATOM 713 N N . ILE A 1 87 ? -9.291 4.753 2.206 1.00 96.94 87 ILE A N 1
ATOM 714 C CA . ILE A 1 87 ? -8.888 3.557 2.959 1.00 96.94 87 ILE A CA 1
ATOM 715 C C . ILE A 1 87 ? -9.029 3.797 4.461 1.00 96.94 87 ILE A C 1
ATOM 717 O O . ILE A 1 87 ? -9.601 2.956 5.150 1.00 96.94 87 ILE A O 1
ATOM 721 N N . GLU A 1 88 ? -8.589 4.950 4.964 1.00 95.69 88 GLU A N 1
ATOM 722 C CA . GLU A 1 88 ? -8.733 5.326 6.378 1.00 95.69 88 GLU A CA 1
ATOM 723 C C . GLU A 1 88 ? -10.211 5.367 6.800 1.00 95.69 88 GLU A C 1
ATOM 725 O O . GLU A 1 88 ? -10.594 4.783 7.815 1.00 95.69 88 GLU A O 1
ATOM 730 N N . GLN A 1 89 ? -11.074 5.971 5.978 1.00 97.06 89 GLN A N 1
ATOM 731 C CA . GLN A 1 89 ? -12.515 6.075 6.245 1.00 97.06 89 GLN A CA 1
ATOM 732 C C . GLN A 1 89 ? -13.258 4.732 6.181 1.00 97.06 89 GLN A C 1
ATOM 734 O O . GLN A 1 89 ? -14.302 4.566 6.820 1.00 97.06 89 GLN A O 1
ATOM 739 N N . ASN A 1 90 ? -12.750 3.776 5.400 1.00 97.50 90 ASN A N 1
ATOM 740 C CA . ASN A 1 90 ? -13.397 2.484 5.165 1.00 97.50 90 ASN A CA 1
ATOM 741 C C . ASN A 1 90 ? -12.652 1.309 5.807 1.00 97.50 90 ASN A C 1
ATOM 743 O O . ASN A 1 90 ? -13.049 0.162 5.616 1.00 97.50 90 ASN A O 1
ATOM 747 N N . TRP A 1 91 ? -11.633 1.568 6.630 1.00 96.44 91 TRP A N 1
ATOM 748 C CA . TRP A 1 91 ? -10.789 0.531 7.228 1.00 96.44 91 TRP A CA 1
ATOM 749 C C . TRP A 1 91 ? -11.586 -0.558 7.962 1.00 96.44 91 TRP A C 1
ATOM 751 O O . TRP A 1 91 ? -11.371 -1.753 7.750 1.00 96.44 91 TRP A O 1
ATOM 761 N N . ASN A 1 92 ? -12.557 -0.143 8.780 1.00 96.06 92 ASN A N 1
ATOM 762 C CA . ASN A 1 92 ? -13.418 -1.038 9.566 1.00 96.06 92 ASN A CA 1
ATOM 763 C C . ASN A 1 92 ? -14.625 -1.585 8.782 1.00 96.06 92 ASN A C 1
ATOM 765 O O . ASN A 1 92 ? -15.371 -2.401 9.311 1.00 96.06 92 ASN A O 1
ATOM 769 N N . LYS A 1 93 ? -14.848 -1.104 7.553 1.00 95.50 93 LYS A N 1
ATOM 770 C CA . LYS A 1 93 ? -15.943 -1.536 6.664 1.00 95.50 93 LYS A CA 1
ATOM 771 C C . LYS A 1 93 ? -15.468 -2.495 5.577 1.00 95.50 93 LYS A C 1
ATOM 773 O O . LYS A 1 93 ? -16.295 -3.126 4.928 1.00 95.50 93 LYS A O 1
ATOM 778 N N . SER A 1 94 ? -14.156 -2.560 5.369 1.00 94.62 94 SER A N 1
ATOM 779 C CA . SER A 1 94 ? -13.528 -3.472 4.427 1.00 94.62 94 SER A CA 1
ATOM 780 C C . SER A 1 94 ? -13.897 -4.916 4.742 1.00 94.62 94 SER A C 1
ATOM 782 O O . SER A 1 94 ? -13.945 -5.311 5.908 1.00 94.62 94 SER A O 1
ATOM 784 N N . LYS A 1 95 ? -14.098 -5.718 3.696 1.00 94.56 95 LYS A N 1
ATOM 785 C CA . LYS A 1 95 ? -14.329 -7.164 3.822 1.00 94.56 95 LYS A CA 1
ATOM 786 C C . LYS A 1 95 ? -13.059 -7.968 4.159 1.00 94.56 95 LYS A C 1
ATOM 788 O O . LYS A 1 95 ? -13.132 -9.194 4.234 1.00 94.56 95 LYS A O 1
ATOM 793 N N . PHE A 1 96 ? -11.910 -7.298 4.298 1.00 92.94 96 PHE A N 1
ATOM 794 C CA . PHE A 1 96 ? -10.583 -7.888 4.514 1.00 92.94 96 PHE A CA 1
ATOM 795 C C . PHE A 1 96 ? -10.016 -7.651 5.913 1.00 92.94 96 PHE A C 1
ATOM 797 O O . PHE A 1 96 ? -10.385 -6.646 6.567 1.00 92.94 96 PHE A O 1
#

Radius of gyration: 12.29 Å; chains: 1; bounding box: 31×26×28 Å

Secondary structure (DSSP, 8-state):
--SS-TTT-S----B---PPSS-GGGSSSS-SSBP-TTBHHHHHHHHHHHHHHTT--SHHHHHHHHHHHHHTS-TT--BHHHHHHHHHHHTTTS--

Foldseek 3Di:
DFLDDLVLAPDDQADADPDDPPDVLLDDAQDQDFQDLRHSSSLSSLLRRLCVVVVPNDVVSSNLLNCCSVPPQDPVQTGSVSSSVVCVVCVVVRPD

Sequence (96 aa):
MGLIAKADLHYKDYSWTVLAGDDPRISGEPDSTLLNRKEGYEILYFINKFSEQNNFKQKNSALKVEKMIREEVPNEKRSQENIKTWIEQNWNKSKF